Protein AF-A0A2Z2CI91-F1 (afdb_monomer)

Nearest PDB structures (foldseek):
  8bbw-assembly1_A  TM=9.048E-01  e=7.168E-12  Hirudo medicinalis
  4pj2-assembly2_C  TM=9.158E-01  e=2.784E-11  Meretrix lusoria
  3ayq-assembly1_A  TM=9.235E-01  e=1.699E-10  Meretrix lusoria
  2dqa-assembly1_B  TM=9.096E-01  e=3.543E-10  Ruditapes philippinarum
  1qsa-assembly1_A  TM=6.577E-01  e=5.303E-02  Escherichia coli

Sequence (147 aa):
MLKLAIFAVLVAAAAAAITTSCLHAICLVESGCRPLGCKFDVNGDACGYYQIHKGYYSDCGSPGSGWEACAKDKSCADRCVTAYLNRYGSYCTGGRTPTCEDYARIHNGGPKGCVHSNTLGYWAQGPGIHGLRRRDMSDSSLVTIHT

Secondary structure (DSSP, 8-state):
--------------PPPPPHHHHHHHHHHHHSSS----EEETTEEEEGGGTEEHHHHHHTT--TT-HHHHHHSHHHHHHHHHHHHHHHTTTTTTTSPPPHHHHHHHHHH-TTGGG-GGGHHHHT-SHHHHHHHHHHHHHTT------

Structure (mmCIF, N/CA/C/O backbone):
data_AF-A0A2Z2CI91-F1
#
_entry.id   AF-A0A2Z2CI91-F1
#
loop_
_atom_site.group_PDB
_atom_site.id
_atom_site.type_symbol
_atom_site.label_atom_id
_atom_site.label_alt_id
_atom_site.label_comp_id
_atom_site.label_asym_id
_atom_site.label_entity_id
_atom_site.label_seq_id
_atom_site.pdbx_PDB_ins_code
_atom_site.Cartn_x
_atom_site.Cartn_y
_atom_site.Cartn_z
_atom_site.occupancy
_atom_site.B_iso_or_equiv
_atom_site.auth_seq_id
_atom_site.auth_comp_id
_atom_site.auth_asym_id
_atom_site.auth_atom_id
_atom_site.pdbx_PDB_model_num
ATOM 1 N N . MET A 1 1 ? -15.475 38.366 40.131 1.00 45.03 1 MET A N 1
ATOM 2 C CA . MET A 1 1 ? -15.048 38.154 38.730 1.00 45.03 1 MET A CA 1
ATOM 3 C C . MET A 1 1 ? -14.480 36.746 38.613 1.00 45.03 1 MET A C 1
ATOM 5 O O . MET A 1 1 ? -13.363 36.514 39.051 1.00 45.03 1 MET A O 1
ATOM 9 N N . LEU A 1 2 ? -15.285 35.793 38.137 1.00 44.38 2 LEU A N 1
ATOM 10 C CA . LEU A 1 2 ? -14.920 34.377 38.034 1.00 44.38 2 LEU A CA 1
ATOM 11 C C . LEU A 1 2 ? -14.325 34.126 36.641 1.00 44.38 2 LEU A C 1
ATOM 13 O O . LEU A 1 2 ? -15.050 34.127 35.650 1.00 44.38 2 LEU A O 1
ATOM 17 N N . LYS A 1 3 ? -13.001 33.979 36.551 1.00 49.38 3 LYS A N 1
ATOM 18 C CA . LYS A 1 3 ? -12.325 33.588 35.308 1.00 49.38 3 LYS A CA 1
ATOM 19 C C . LYS A 1 3 ? -12.491 32.075 35.135 1.00 49.38 3 LYS A C 1
ATOM 21 O O . LYS A 1 3 ? -11.798 31.312 35.799 1.00 49.38 3 LYS A O 1
ATOM 26 N N . LEU A 1 4 ? -13.420 31.647 34.278 1.00 54.00 4 LEU A N 1
ATOM 27 C CA . LEU A 1 4 ? -13.485 30.255 33.827 1.00 54.00 4 LEU A CA 1
ATOM 28 C C . LEU A 1 4 ? -12.237 29.952 32.987 1.00 54.00 4 LEU A C 1
ATOM 30 O O . LEU A 1 4 ? -12.085 30.473 31.885 1.00 54.00 4 LEU A O 1
ATOM 34 N N . ALA A 1 5 ? -11.343 29.116 33.510 1.00 61.19 5 ALA A N 1
ATOM 35 C CA . ALA A 1 5 ? -10.275 28.514 32.727 1.00 61.19 5 ALA A CA 1
ATOM 36 C C . ALA A 1 5 ? -10.848 27.290 31.997 1.00 61.19 5 ALA A C 1
ATOM 38 O O . ALA A 1 5 ? -11.136 26.266 32.614 1.00 61.19 5 ALA A O 1
ATOM 39 N N . ILE A 1 6 ? -11.053 27.412 30.686 1.00 64.19 6 ILE A N 1
ATOM 40 C CA . ILE A 1 6 ? -11.432 26.289 29.825 1.00 64.19 6 ILE A CA 1
ATOM 41 C C . ILE A 1 6 ? -10.162 25.464 29.584 1.00 64.19 6 ILE A C 1
ATOM 43 O O . ILE A 1 6 ? -9.306 25.852 28.793 1.00 64.19 6 ILE A O 1
ATOM 47 N N . PHE A 1 7 ? -10.021 24.338 30.283 1.00 59.09 7 PHE A N 1
ATOM 48 C CA . PHE A 1 7 ? -9.025 23.326 29.936 1.00 59.09 7 PHE A CA 1
ATOM 49 C C . PHE A 1 7 ? -9.524 22.564 28.705 1.00 59.09 7 PHE A C 1
ATOM 51 O O . PHE A 1 7 ? -10.422 21.729 28.797 1.00 59.09 7 PHE A O 1
ATOM 58 N N . ALA A 1 8 ? -8.959 22.868 27.538 1.00 64.38 8 ALA A N 1
ATOM 59 C CA . ALA A 1 8 ? -9.139 22.044 26.352 1.00 64.38 8 ALA A CA 1
ATOM 60 C C . ALA A 1 8 ? -8.434 20.697 26.580 1.00 64.38 8 ALA A C 1
ATOM 62 O O . ALA A 1 8 ? -7.206 20.615 26.572 1.00 64.38 8 ALA A O 1
ATOM 63 N N . VAL A 1 9 ? -9.211 19.639 26.814 1.00 63.69 9 VAL A N 1
ATOM 64 C CA . VAL A 1 9 ? -8.699 18.266 26.842 1.00 63.69 9 VAL A CA 1
ATOM 65 C C . VAL A 1 9 ? -8.403 17.861 25.399 1.00 63.69 9 VAL A C 1
ATOM 67 O O . VAL A 1 9 ? -9.309 17.539 24.633 1.00 63.69 9 VAL A O 1
ATOM 70 N N . LEU A 1 10 ? -7.129 17.908 25.011 1.00 59.31 10 LEU A N 1
ATOM 71 C CA . LEU A 1 10 ? -6.657 17.310 23.765 1.00 59.31 10 LEU A CA 1
ATOM 72 C C . LEU A 1 10 ? -6.704 15.787 23.919 1.00 59.31 10 LEU A C 1
ATOM 74 O O . LEU A 1 10 ? -5.762 15.171 24.413 1.00 59.31 10 LEU A O 1
ATOM 78 N N . VAL A 1 11 ? -7.812 15.169 23.509 1.00 60.00 11 VAL A N 1
ATOM 79 C CA . VAL A 1 11 ? -7.863 13.716 23.321 1.00 60.00 11 VAL A CA 1
ATOM 80 C C . VAL A 1 11 ? -7.094 13.404 22.039 1.00 60.00 11 VAL A C 1
ATOM 82 O O . VAL A 1 11 ? -7.640 13.456 20.939 1.00 60.00 11 VAL A O 1
ATOM 85 N N . ALA A 1 12 ? -5.799 13.122 22.167 1.00 58.84 12 ALA A N 1
ATOM 86 C CA . ALA A 1 12 ? -5.036 12.533 21.079 1.00 58.84 12 ALA A CA 1
ATOM 87 C C . ALA A 1 12 ? -5.532 11.094 20.883 1.00 58.84 12 ALA A C 1
ATOM 89 O O . ALA A 1 12 ? -5.226 10.206 21.678 1.00 58.84 12 ALA A O 1
ATOM 90 N N . ALA A 1 13 ? -6.333 10.864 19.844 1.00 57.69 13 ALA A N 1
ATOM 91 C CA . ALA A 1 13 ? -6.662 9.512 19.420 1.00 57.69 13 ALA A CA 1
ATOM 92 C C . ALA A 1 13 ? -5.374 8.850 18.906 1.00 57.69 13 ALA A C 1
ATOM 94 O O . ALA A 1 13 ? -4.874 9.196 17.835 1.00 57.69 13 ALA A O 1
ATOM 95 N N . ALA A 1 14 ? -4.808 7.927 19.683 1.00 55.81 14 ALA A N 1
ATOM 96 C CA . ALA A 1 14 ? -3.695 7.108 19.230 1.00 55.81 14 ALA A CA 1
ATOM 97 C C . ALA A 1 14 ? -4.208 6.162 18.134 1.00 55.81 14 ALA A C 1
ATOM 99 O O . ALA A 1 14 ? -4.878 5.170 18.419 1.00 55.81 14 ALA A O 1
ATOM 100 N N . ALA A 1 15 ? -3.938 6.482 16.867 1.00 57.22 15 ALA A N 1
ATOM 101 C CA . ALA A 1 15 ? -4.142 5.533 15.781 1.00 57.22 15 ALA A CA 1
ATOM 102 C C . ALA A 1 15 ? -3.210 4.333 16.013 1.00 57.22 15 ALA A C 1
ATOM 104 O O . ALA A 1 15 ? -2.005 4.519 16.199 1.00 57.22 15 ALA A O 1
ATOM 105 N N . ALA A 1 16 ? -3.745 3.110 16.029 1.00 63.72 16 ALA A N 1
ATOM 106 C CA . ALA A 1 16 ? -2.895 1.931 16.140 1.00 63.72 16 ALA A CA 1
ATOM 107 C C . ALA A 1 16 ? -2.008 1.820 14.899 1.00 63.72 16 ALA A C 1
ATOM 109 O O . ALA A 1 16 ? -2.497 1.791 13.766 1.00 63.72 16 ALA A O 1
ATOM 110 N N . ALA A 1 17 ? -0.699 1.755 15.128 1.00 81.06 17 ALA A N 1
ATOM 111 C CA . ALA A 1 17 ? 0.272 1.578 14.067 1.00 81.06 17 ALA A CA 1
ATOM 112 C C . ALA A 1 17 ? 0.114 0.192 13.426 1.00 81.06 17 ALA A C 1
ATOM 114 O O . ALA A 1 17 ? -0.068 -0.813 14.116 1.00 81.06 17 ALA A O 1
ATOM 115 N N . ILE A 1 18 ? 0.227 0.133 12.100 1.00 91.50 18 ILE A N 1
ATOM 116 C CA . ILE A 1 18 ? 0.312 -1.135 11.375 1.00 91.50 18 ILE A CA 1
ATOM 117 C C . ILE A 1 18 ? 1.579 -1.853 11.845 1.00 91.50 18 ILE A C 1
ATOM 119 O O . ILE A 1 18 ? 2.684 -1.316 11.756 1.00 91.50 18 ILE A O 1
ATOM 123 N N . THR A 1 19 ? 1.430 -3.068 12.364 1.00 91.50 19 THR A N 1
ATOM 124 C CA . THR A 1 19 ? 2.562 -3.819 12.908 1.00 91.50 19 THR A CA 1
ATOM 125 C C . THR A 1 19 ? 3.449 -4.373 11.793 1.00 91.50 19 THR A C 1
ATOM 127 O O . THR A 1 19 ? 2.976 -4.764 10.721 1.00 91.50 19 THR A O 1
ATOM 130 N N . THR A 1 20 ? 4.751 -4.500 12.063 1.00 91.12 20 THR A N 1
ATOM 131 C CA . THR A 1 20 ? 5.704 -5.139 11.138 1.00 91.12 20 THR A CA 1
ATOM 132 C C . THR A 1 20 ? 5.293 -6.572 10.797 1.00 91.12 20 THR A C 1
ATOM 134 O O . THR A 1 20 ? 5.475 -7.020 9.667 1.00 91.12 20 THR A O 1
ATOM 137 N N . SER A 1 21 ? 4.707 -7.296 11.756 1.00 91.06 21 SER A N 1
ATOM 138 C CA . SER A 1 21 ? 4.200 -8.653 11.536 1.00 91.06 21 SER A CA 1
ATOM 139 C C . SER A 1 21 ? 3.012 -8.680 10.572 1.00 91.06 21 SER A C 1
ATOM 141 O O . SER A 1 21 ? 2.942 -9.593 9.751 1.00 91.06 21 SER A O 1
ATOM 143 N N . CYS A 1 22 ? 2.129 -7.678 10.617 1.00 92.50 22 CYS A N 1
ATOM 144 C CA . CYS A 1 22 ? 1.026 -7.547 9.672 1.00 92.50 22 CYS A CA 1
ATOM 145 C C . CYS A 1 22 ? 1.527 -7.263 8.249 1.00 92.50 22 CYS A C 1
ATOM 147 O O . CYS A 1 22 ? 1.187 -7.999 7.323 1.00 92.50 22 CYS A O 1
ATOM 149 N N . LEU A 1 23 ? 2.412 -6.270 8.078 1.00 94.19 23 LEU A N 1
ATOM 150 C CA . LEU A 1 23 ? 3.023 -5.974 6.773 1.00 94.19 23 LEU A CA 1
ATOM 151 C C . LEU A 1 23 ? 3.746 -7.196 6.200 1.00 94.19 23 LEU A C 1
ATOM 153 O O . LEU A 1 23 ? 3.570 -7.542 5.034 1.00 94.19 23 LEU A O 1
ATOM 157 N N . HIS A 1 24 ? 4.518 -7.901 7.029 1.00 93.56 24 HIS A N 1
ATOM 158 C CA . HIS A 1 24 ? 5.216 -9.103 6.591 1.00 93.56 24 HIS A CA 1
ATOM 159 C C . HIS A 1 24 ? 4.249 -10.216 6.156 1.00 93.56 24 HIS A C 1
ATOM 161 O O . HIS A 1 24 ? 4.503 -10.875 5.150 1.00 93.56 24 HIS A O 1
ATOM 167 N N . ALA A 1 25 ? 3.124 -10.404 6.854 1.00 92.06 25 ALA A N 1
ATOM 168 C CA . ALA A 1 25 ? 2.116 -11.388 6.467 1.00 92.06 25 ALA A CA 1
ATOM 169 C C . ALA A 1 25 ? 1.487 -11.070 5.102 1.00 92.06 25 ALA A C 1
ATOM 171 O O . ALA A 1 25 ? 1.398 -11.971 4.270 1.00 92.06 25 ALA A O 1
ATOM 172 N N . ILE A 1 26 ? 1.130 -9.806 4.846 1.00 94.69 26 ILE A N 1
ATOM 173 C CA . ILE A 1 26 ? 0.620 -9.362 3.537 1.00 94.69 26 ILE A CA 1
ATOM 174 C C . ILE A 1 26 ? 1.675 -9.637 2.450 1.00 94.69 26 ILE A C 1
ATOM 176 O O . ILE A 1 26 ? 1.380 -10.284 1.452 1.00 94.69 26 ILE A O 1
ATOM 180 N N . CYS A 1 27 ? 2.933 -9.252 2.683 1.00 96.00 27 CYS A N 1
ATOM 181 C CA . CYS A 1 27 ? 4.043 -9.486 1.749 1.00 96.00 27 CYS A CA 1
ATOM 182 C C . CYS A 1 27 ? 4.214 -10.976 1.385 1.00 96.00 27 CYS A C 1
ATOM 184 O O . CYS A 1 27 ? 4.448 -11.335 0.227 1.00 96.00 27 CYS A O 1
ATOM 186 N N . LEU A 1 28 ? 4.10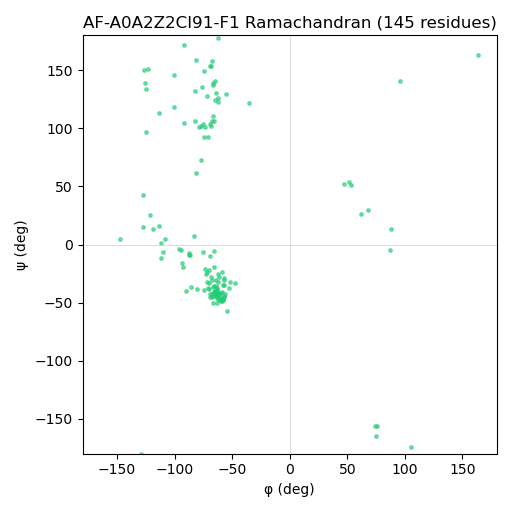4 -11.863 2.381 1.00 93.31 28 LEU A N 1
ATOM 187 C CA . LEU A 1 28 ? 4.210 -13.309 2.187 1.00 93.31 28 LEU A CA 1
ATOM 188 C C . LEU A 1 28 ? 3.066 -13.872 1.341 1.00 93.31 28 LEU A C 1
ATOM 190 O O . LEU A 1 28 ? 3.331 -14.729 0.501 1.00 93.31 28 LEU A O 1
ATOM 194 N N . VAL A 1 29 ? 1.830 -13.410 1.548 1.00 92.31 29 VAL A N 1
ATOM 195 C CA . VAL A 1 29 ? 0.677 -13.857 0.750 1.00 92.31 29 VAL A CA 1
ATOM 196 C C . VAL A 1 29 ? 0.796 -13.390 -0.698 1.00 92.31 29 VAL A C 1
ATOM 198 O O . VAL A 1 29 ? 0.593 -14.191 -1.604 1.00 92.31 29 VAL A O 1
ATOM 201 N N . GLU A 1 30 ? 1.199 -12.139 -0.916 1.00 93.50 30 GLU A N 1
ATOM 202 C CA . GLU A 1 30 ? 1.244 -11.543 -2.255 1.00 93.50 30 GLU A CA 1
ATOM 203 C C . GLU A 1 30 ? 2.356 -12.110 -3.145 1.00 93.50 30 GLU A C 1
ATOM 205 O O . GLU A 1 30 ? 2.196 -12.266 -4.355 1.00 93.50 30 GLU A O 1
ATOM 210 N N . SER A 1 31 ? 3.524 -12.406 -2.570 1.00 94.25 31 SER A N 1
ATOM 211 C CA . SER A 1 31 ? 4.701 -12.740 -3.383 1.00 94.25 31 SER A CA 1
ATOM 212 C C . SER A 1 31 ? 5.670 -13.742 -2.754 1.00 94.25 31 SER A C 1
ATOM 214 O O . SER A 1 31 ? 6.756 -13.969 -3.297 1.00 94.25 31 SER A O 1
ATOM 216 N N . GLY A 1 32 ? 5.346 -14.308 -1.585 1.00 93.88 32 GLY A N 1
ATOM 217 C CA . GLY A 1 32 ? 6.358 -14.945 -0.735 1.00 93.88 32 GLY A CA 1
ATOM 218 C C . GLY A 1 32 ? 7.419 -13.941 -0.269 1.00 93.88 32 GLY A C 1
ATOM 219 O O . GLY A 1 32 ? 8.565 -14.308 -0.028 1.00 93.88 32 GLY A O 1
ATOM 220 N N . CYS A 1 33 ? 7.037 -12.664 -0.202 1.00 95.88 33 CYS A N 1
ATOM 221 C CA . CYS A 1 33 ? 7.882 -11.513 0.063 1.00 95.88 33 CYS A CA 1
ATOM 222 C C . CYS A 1 33 ? 9.114 -11.403 -0.851 1.00 95.88 33 CYS A C 1
ATOM 224 O O . CYS A 1 33 ? 10.247 -11.217 -0.403 1.00 95.88 33 CYS A O 1
ATOM 226 N N . ARG A 1 34 ? 8.879 -11.492 -2.165 1.00 97.62 34 ARG A N 1
ATOM 227 C CA . ARG A 1 34 ? 9.894 -11.383 -3.223 1.00 97.62 34 ARG A CA 1
ATOM 228 C C . ARG A 1 34 ? 9.554 -10.257 -4.209 1.00 97.62 34 ARG A C 1
ATOM 230 O O . ARG A 1 34 ? 8.377 -10.007 -4.456 1.00 97.62 34 ARG A O 1
ATOM 237 N N . PRO A 1 35 ? 10.553 -9.622 -4.851 1.00 97.56 35 PRO A N 1
ATOM 238 C CA . PRO A 1 35 ? 10.324 -8.562 -5.833 1.00 97.56 35 PRO A CA 1
ATOM 239 C C . PRO A 1 35 ? 9.869 -9.154 -7.176 1.00 97.56 35 PRO A C 1
ATOM 241 O O . PRO A 1 35 ? 10.637 -9.230 -8.134 1.00 97.56 35 PRO A O 1
ATOM 244 N N . LEU A 1 36 ? 8.631 -9.643 -7.244 1.00 96.31 36 LEU A N 1
ATOM 245 C CA . LEU A 1 36 ? 8.087 -10.205 -8.477 1.00 96.31 36 LEU A CA 1
ATOM 246 C C . LEU A 1 36 ? 7.884 -9.114 -9.539 1.00 96.31 36 LEU A C 1
ATOM 248 O O . LEU A 1 36 ? 7.687 -7.936 -9.236 1.00 96.31 36 LEU A O 1
ATOM 252 N N . GLY A 1 37 ? 7.930 -9.523 -10.807 1.00 94.56 37 GLY A N 1
ATOM 253 C CA . GLY A 1 37 ? 7.529 -8.662 -11.916 1.00 94.56 37 GLY A CA 1
ATOM 254 C C . GLY A 1 37 ? 6.052 -8.270 -11.831 1.00 94.56 37 GLY A C 1
ATOM 255 O O . GLY A 1 37 ? 5.322 -8.708 -10.940 1.00 94.56 37 GLY A O 1
ATOM 256 N N . CYS A 1 38 ? 5.622 -7.445 -12.778 1.00 95.38 38 CYS A N 1
ATOM 257 C CA . CYS A 1 38 ? 4.213 -7.125 -12.921 1.00 95.38 38 CYS A CA 1
ATOM 258 C C . CYS A 1 38 ? 3.479 -8.297 -13.569 1.00 95.38 38 CYS A C 1
ATOM 260 O O . CYS A 1 38 ? 3.983 -8.898 -14.522 1.00 95.38 38 CYS A O 1
ATOM 262 N N . LYS A 1 39 ? 2.313 -8.640 -13.031 1.00 91.25 39 LYS A N 1
ATOM 263 C CA . LYS A 1 39 ? 1.413 -9.639 -13.599 1.00 91.25 39 LYS A 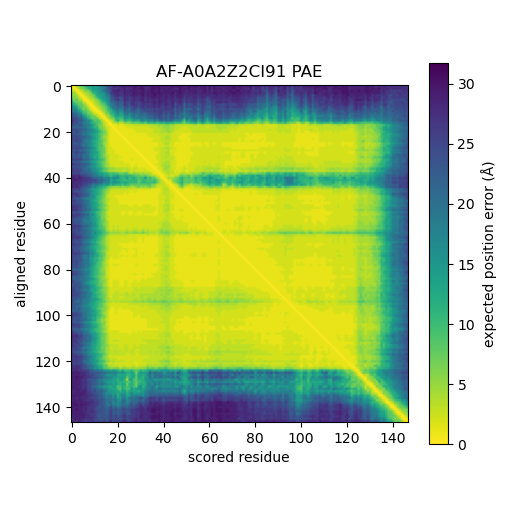CA 1
ATOM 264 C C . LYS A 1 39 ? 0.045 -9.009 -13.785 1.00 91.25 39 LYS A C 1
ATOM 266 O O . LYS A 1 39 ? -0.406 -8.274 -12.910 1.00 91.25 39 LYS A O 1
ATOM 271 N N . PHE A 1 40 ? -0.593 -9.315 -14.909 1.00 84.94 40 PHE A N 1
ATOM 272 C CA . PHE A 1 40 ? -1.971 -8.912 -15.137 1.00 84.94 40 PHE A CA 1
ATOM 273 C C . PHE A 1 40 ? -2.883 -9.603 -14.121 1.00 84.94 40 PHE A C 1
ATOM 275 O O . PHE A 1 40 ? -2.814 -10.823 -13.959 1.00 84.94 40 PHE A O 1
ATOM 282 N N . ASP A 1 41 ? -3.733 -8.818 -13.471 1.00 73.94 41 ASP A N 1
ATOM 283 C CA . ASP A 1 41 ? -4.767 -9.271 -12.545 1.00 73.94 41 ASP A CA 1
ATOM 284 C C . ASP A 1 41 ? -6.126 -8.639 -12.925 1.00 73.94 41 ASP A C 1
ATOM 286 O O . ASP A 1 41 ? -6.218 -7.890 -13.901 1.00 73.94 41 ASP A O 1
ATOM 290 N N . VAL A 1 42 ? -7.198 -8.938 -12.182 1.00 70.06 42 VAL A N 1
ATOM 291 C CA . VAL A 1 42 ? -8.602 -8.603 -12.501 1.00 70.06 42 VAL A CA 1
ATOM 292 C C . VAL A 1 42 ? -8.810 -7.141 -12.932 1.00 70.06 42 VAL A C 1
ATOM 294 O O . VAL A 1 42 ? -9.657 -6.872 -13.779 1.00 70.06 42 VAL A O 1
ATOM 297 N N . ASN A 1 43 ? -8.026 -6.201 -12.388 1.00 69.06 43 ASN A N 1
ATOM 298 C CA . ASN A 1 43 ? -8.152 -4.758 -12.639 1.00 69.06 43 ASN A CA 1
ATOM 299 C C . ASN A 1 43 ? -6.884 -4.114 -13.233 1.00 69.06 43 ASN A C 1
ATOM 301 O O . ASN A 1 43 ? -6.654 -2.913 -13.074 1.00 69.06 43 ASN A O 1
ATOM 305 N N . GLY A 1 44 ? -6.065 -4.909 -13.923 1.00 83.81 44 GLY A N 1
ATOM 306 C CA . GLY A 1 44 ? -4.803 -4.485 -14.523 1.00 83.81 44 GLY A CA 1
ATOM 307 C C . GLY A 1 44 ? -3.587 -4.986 -13.754 1.00 83.81 44 GLY A C 1
ATOM 308 O O . GLY A 1 44 ? -3.698 -5.771 -12.815 1.00 83.81 44 GLY A O 1
ATOM 309 N N . ASP A 1 45 ? -2.410 -4.536 -14.175 1.00 90.88 45 ASP A N 1
ATOM 310 C CA . ASP A 1 45 ? -1.150 -5.057 -13.659 1.00 90.88 45 ASP A CA 1
ATOM 311 C C . ASP A 1 45 ? -0.951 -4.763 -12.161 1.00 90.88 45 ASP A C 1
ATOM 313 O O . ASP A 1 45 ? -1.259 -3.673 -11.661 1.00 90.88 45 ASP A O 1
ATOM 317 N N . ALA A 1 46 ? -0.393 -5.750 -11.465 1.00 95.62 46 ALA A N 1
ATOM 318 C CA . ALA A 1 46 ? 0.005 -5.717 -10.066 1.00 95.62 46 ALA A CA 1
ATOM 319 C C . ALA A 1 46 ? 1.487 -6.104 -9.958 1.00 95.62 46 ALA A C 1
ATOM 321 O O . ALA A 1 46 ? 1.925 -7.058 -10.603 1.00 95.62 46 ALA A O 1
ATOM 322 N N . CYS A 1 47 ? 2.290 -5.360 -9.189 1.00 97.50 47 CYS A N 1
ATOM 323 C CA . CYS A 1 47 ? 3.754 -5.485 -9.236 1.00 97.50 47 CYS A CA 1
ATOM 324 C C . CYS A 1 47 ? 4.399 -5.722 -7.866 1.00 97.50 47 CYS A C 1
ATOM 326 O O . CYS A 1 47 ? 3.963 -5.183 -6.846 1.00 97.50 47 CYS A O 1
ATOM 328 N N . GLY A 1 48 ? 5.529 -6.434 -7.858 1.00 97.94 48 GLY A N 1
ATOM 329 C CA . GLY A 1 48 ? 6.486 -6.393 -6.756 1.00 97.94 48 GLY A CA 1
ATOM 330 C C . GLY A 1 48 ? 6.071 -7.135 -5.488 1.00 97.94 48 GLY A C 1
ATOM 331 O O . GLY A 1 48 ? 5.271 -8.070 -5.526 1.00 97.94 48 GLY A O 1
ATOM 332 N N . TYR A 1 49 ? 6.646 -6.711 -4.360 1.00 98.38 49 TYR A N 1
ATOM 333 C CA . TYR A 1 49 ? 6.544 -7.399 -3.064 1.00 98.38 49 TYR A CA 1
ATOM 334 C C . TYR A 1 49 ? 5.110 -7.584 -2.561 1.00 98.38 49 TYR A C 1
ATOM 336 O O . TYR A 1 49 ? 4.804 -8.588 -1.925 1.00 98.38 49 TYR A O 1
ATOM 344 N N . TYR A 1 50 ? 4.251 -6.612 -2.846 1.00 97.69 50 TYR A N 1
ATOM 345 C CA . TYR A 1 50 ? 2.877 -6.563 -2.353 1.00 97.69 50 TYR A CA 1
ATOM 346 C C . TYR A 1 50 ? 1.843 -6.590 -3.482 1.00 97.69 50 TYR A C 1
ATOM 348 O O . TYR A 1 50 ? 0.697 -6.237 -3.237 1.00 97.69 50 TYR A O 1
ATOM 356 N N . GLN A 1 51 ? 2.262 -6.918 -4.715 1.00 97.38 51 GLN A N 1
ATOM 357 C CA . GLN A 1 51 ? 1.403 -6.869 -5.908 1.00 97.38 51 GLN A CA 1
ATOM 358 C C . GLN A 1 51 ? 0.612 -5.541 -5.978 1.00 97.38 51 GLN A C 1
ATOM 360 O O . GLN A 1 51 ? -0.605 -5.485 -6.092 1.00 97.38 51 GLN A O 1
ATOM 365 N N . ILE A 1 52 ? 1.333 -4.421 -5.866 1.00 98.06 52 ILE A N 1
ATOM 366 C CA . ILE A 1 52 ? 0.754 -3.071 -5.814 1.00 98.06 52 ILE A CA 1
ATOM 367 C C . ILE A 1 52 ? 0.224 -2.712 -7.201 1.00 98.06 52 ILE A C 1
ATOM 369 O O . ILE A 1 52 ? 1.001 -2.741 -8.155 1.00 98.06 52 ILE A O 1
ATOM 373 N N . HIS A 1 53 ? -1.037 -2.292 -7.308 1.00 97.00 53 HIS A N 1
ATOM 374 C CA . HIS A 1 53 ? -1.611 -1.719 -8.532 1.00 97.00 53 HIS A CA 1
ATOM 375 C C . HIS A 1 53 ? -1.260 -0.236 -8.715 1.00 97.00 53 HIS A C 1
ATOM 377 O O . HIS A 1 53 ? -1.002 0.489 -7.753 1.00 97.00 53 HIS A O 1
ATOM 383 N N . LYS A 1 54 ? -1.349 0.270 -9.950 1.00 96.06 54 LYS A N 1
ATOM 384 C CA . LYS A 1 54 ? -1.051 1.681 -10.253 1.00 96.06 54 LYS A CA 1
ATOM 385 C C . LYS A 1 54 ? -1.931 2.670 -9.475 1.00 96.06 54 LYS A C 1
ATOM 387 O O . LYS A 1 54 ? -1.418 3.663 -8.970 1.00 96.06 54 LYS A O 1
ATOM 392 N N . GLY A 1 55 ? -3.229 2.382 -9.326 1.00 96.81 55 GLY A N 1
ATOM 393 C CA . GLY A 1 55 ? -4.143 3.207 -8.522 1.00 96.81 55 GLY A CA 1
ATOM 394 C C . GLY A 1 55 ? -3.790 3.209 -7.030 1.00 96.81 55 GLY A C 1
ATOM 395 O O . GLY A 1 55 ? -3.779 4.264 -6.402 1.00 96.81 55 GLY A O 1
ATOM 396 N N . TYR A 1 56 ? -3.396 2.049 -6.491 1.00 98.19 56 TYR A N 1
ATOM 397 C CA . TYR A 1 56 ? -2.878 1.923 -5.124 1.00 98.19 56 TYR A CA 1
ATOM 398 C C . TYR A 1 56 ? -1.644 2.812 -4.930 1.00 98.19 56 TYR A C 1
ATOM 400 O O . TYR A 1 56 ? -1.553 3.563 -3.960 1.00 98.19 56 TYR A O 1
ATOM 408 N N . TYR A 1 57 ? -0.706 2.763 -5.878 1.00 98.50 57 TYR A N 1
ATOM 409 C CA . TYR A 1 57 ? 0.509 3.572 -5.847 1.00 98.50 57 TYR A CA 1
ATOM 410 C C . TYR A 1 57 ? 0.227 5.078 -5.888 1.00 98.50 57 TYR A C 1
ATOM 412 O O . TYR A 1 57 ? 0.820 5.845 -5.126 1.00 98.50 57 TYR A O 1
ATOM 420 N N . SER A 1 58 ? -0.712 5.509 -6.734 1.00 98.38 58 SER A N 1
ATOM 421 C CA . SER A 1 58 ? -1.173 6.898 -6.738 1.00 98.38 58 SER A CA 1
ATOM 422 C C . SER A 1 58 ? -1.710 7.307 -5.368 1.00 98.38 58 SER A C 1
ATOM 424 O O . SER A 1 58 ? -1.323 8.347 -4.835 1.00 98.38 58 SER A O 1
ATOM 426 N N . ASP A 1 59 ? -2.524 6.452 -4.7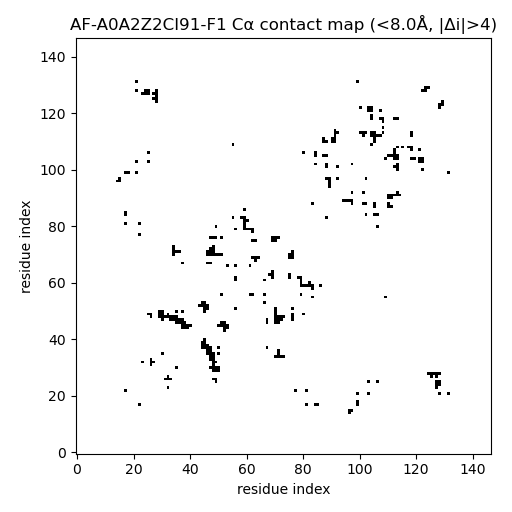53 1.00 98.50 59 ASP A N 1
ATOM 427 C CA . ASP A 1 59 ? -3.151 6.737 -3.468 1.00 98.50 59 ASP A CA 1
ATOM 428 C C . ASP A 1 59 ? -2.209 6.707 -2.264 1.00 98.50 59 ASP A C 1
ATOM 430 O O . ASP A 1 59 ? -2.498 7.369 -1.263 1.00 98.50 59 ASP A O 1
ATOM 434 N N . CYS A 1 60 ? -1.087 5.990 -2.361 1.00 98.50 60 CYS A N 1
ATOM 435 C CA . CYS A 1 60 ? -0.037 5.985 -1.345 1.00 98.50 60 CYS A CA 1
ATOM 436 C C . CYS A 1 60 ? 0.945 7.165 -1.463 1.00 98.50 60 CYS A C 1
ATOM 438 O O . CYS A 1 60 ? 1.960 7.193 -0.766 1.00 98.50 60 CYS A O 1
ATOM 440 N N . GLY A 1 61 ? 0.667 8.133 -2.345 1.00 98.44 61 GLY A N 1
ATOM 441 C CA . GLY A 1 61 ? 1.489 9.330 -2.534 1.00 98.44 61 GLY A CA 1
ATOM 442 C C . GLY A 1 61 ? 2.625 9.162 -3.542 1.00 98.44 61 GLY A C 1
ATOM 443 O O . GLY A 1 61 ? 3.505 10.013 -3.601 1.00 98.44 61 GLY A O 1
ATOM 444 N N . SER A 1 62 ? 2.606 8.091 -4.343 1.00 98.50 62 SER A N 1
ATOM 445 C CA . SER A 1 62 ? 3.570 7.844 -5.424 1.00 98.50 62 SER A CA 1
ATOM 446 C C . SER A 1 62 ? 5.055 7.949 -5.009 1.00 98.50 62 SER A C 1
ATOM 448 O O . SER A 1 62 ? 5.812 8.698 -5.626 1.00 98.50 62 SER A O 1
ATOM 450 N N . PRO A 1 63 ? 5.518 7.226 -3.969 1.00 98.25 63 PRO A N 1
ATOM 451 C CA . PRO A 1 63 ? 6.900 7.325 -3.506 1.00 98.25 63 PRO A CA 1
ATOM 452 C C . PRO A 1 63 ? 7.919 6.774 -4.519 1.00 98.25 63 PRO A C 1
ATOM 454 O O . PRO A 1 63 ? 7.614 5.922 -5.356 1.00 98.25 63 PRO A O 1
ATOM 457 N N . GLY A 1 64 ? 9.173 7.213 -4.401 1.00 96.38 64 GLY A N 1
ATOM 458 C CA . GLY A 1 64 ? 10.265 6.766 -5.271 1.00 96.38 64 GLY A CA 1
ATOM 459 C C . GLY A 1 64 ? 10.220 7.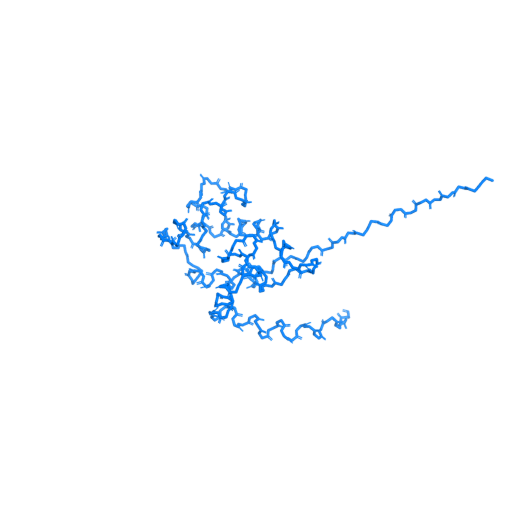396 -6.666 1.00 96.38 64 GLY A C 1
ATOM 460 O O . GLY A 1 64 ? 9.681 8.481 -6.849 1.00 96.38 64 GLY A O 1
ATOM 461 N N . SER A 1 65 ? 10.827 6.728 -7.647 1.00 93.81 65 SER A N 1
ATOM 462 C CA . SER A 1 65 ? 10.959 7.229 -9.026 1.00 93.81 65 SER A CA 1
ATOM 463 C C . SER A 1 65 ? 9.859 6.750 -9.980 1.00 93.81 65 SER A C 1
ATOM 465 O O . SER A 1 65 ? 9.828 7.158 -11.138 1.00 93.81 65 SER A O 1
ATOM 467 N N . GLY A 1 66 ? 8.966 5.873 -9.520 1.00 98.06 66 GLY A N 1
ATOM 468 C CA . GLY A 1 66 ? 7.864 5.345 -10.315 1.00 98.06 66 GLY A CA 1
ATOM 469 C C . GLY A 1 66 ? 7.253 4.087 -9.708 1.00 98.06 66 GLY A C 1
ATOM 470 O O . GLY A 1 66 ? 7.866 3.420 -8.875 1.00 98.06 66 GLY A O 1
ATOM 471 N N . TRP A 1 67 ? 6.043 3.753 -10.159 1.00 98.25 67 TRP A N 1
ATOM 472 C CA . TRP A 1 67 ? 5.228 2.668 -9.609 1.00 98.25 67 TRP A CA 1
ATOM 473 C C . TRP A 1 67 ? 5.949 1.316 -9.584 1.00 98.25 67 TRP A C 1
ATOM 475 O O . TRP A 1 67 ? 6.119 0.733 -8.516 1.00 98.25 67 TRP A O 1
ATOM 485 N N . GLU A 1 68 ? 6.412 0.827 -10.735 1.00 98.00 68 GLU A N 1
ATOM 486 C CA . GLU A 1 68 ? 7.052 -0.489 -10.807 1.00 98.00 68 GLU A CA 1
ATOM 487 C C . GLU A 1 68 ? 8.374 -0.552 -10.044 1.00 98.00 68 GLU A C 1
ATOM 489 O O . GLU A 1 68 ? 8.662 -1.551 -9.386 1.00 98.00 68 GLU A O 1
ATOM 494 N N . ALA A 1 69 ? 9.183 0.508 -10.146 1.00 98.25 69 ALA A N 1
ATOM 495 C CA . ALA A 1 69 ? 10.459 0.605 -9.449 1.00 98.25 69 ALA A CA 1
ATOM 496 C C . ALA A 1 69 ? 10.238 0.581 -7.933 1.00 98.25 69 ALA A C 1
ATOM 498 O O . ALA A 1 69 ? 10.900 -0.173 -7.225 1.00 98.25 69 ALA A O 1
ATOM 499 N N . CYS A 1 70 ? 9.250 1.337 -7.449 1.00 98.62 70 CYS A N 1
ATOM 500 C CA . CYS A 1 70 ? 8.876 1.342 -6.044 1.00 98.62 70 CYS A CA 1
ATOM 501 C C . CYS A 1 70 ? 8.326 -0.011 -5.587 1.00 98.62 70 CYS A C 1
ATOM 503 O O . CYS A 1 70 ? 8.716 -0.505 -4.537 1.00 98.62 70 CYS A O 1
ATOM 505 N N . ALA A 1 71 ? 7.456 -0.643 -6.376 1.00 98.50 71 ALA A N 1
ATOM 506 C CA . ALA A 1 71 ? 6.867 -1.928 -6.021 1.00 98.50 71 ALA A CA 1
ATOM 507 C C . ALA A 1 71 ? 7.922 -3.047 -5.888 1.00 98.50 71 ALA A C 1
ATOM 509 O O . ALA A 1 71 ? 7.767 -3.953 -5.064 1.00 98.50 71 ALA A O 1
ATOM 510 N N . LYS A 1 72 ? 9.002 -2.977 -6.679 1.00 98.38 72 LYS A N 1
ATOM 511 C CA . LYS A 1 72 ? 10.131 -3.924 -6.663 1.00 98.38 72 LYS A CA 1
ATOM 512 C C . LYS A 1 72 ? 11.231 -3.553 -5.654 1.00 98.38 72 LYS A C 1
ATOM 514 O O . LYS A 1 72 ? 12.127 -4.363 -5.444 1.00 98.38 72 LYS A O 1
ATOM 519 N N . ASP A 1 73 ? 11.163 -2.388 -5.009 1.00 98.50 73 ASP A N 1
ATOM 520 C CA . ASP A 1 73 ? 12.052 -1.985 -3.914 1.00 98.50 73 ASP A CA 1
ATOM 521 C C . ASP A 1 73 ? 11.348 -2.175 -2.566 1.00 98.50 73 ASP A C 1
ATOM 523 O O . ASP A 1 73 ? 10.325 -1.547 -2.296 1.00 98.50 73 ASP A O 1
ATOM 527 N N . LYS A 1 74 ? 11.886 -3.028 -1.686 1.00 98.19 74 LYS A N 1
ATOM 528 C CA . LYS A 1 74 ? 11.184 -3.404 -0.446 1.00 98.19 74 LYS A CA 1
ATOM 529 C C . LYS A 1 74 ? 10.880 -2.197 0.441 1.00 98.19 74 LYS A C 1
ATOM 531 O O . LYS A 1 74 ? 9.783 -2.096 0.979 1.00 98.19 74 LYS A O 1
ATOM 536 N N . SER A 1 75 ? 11.835 -1.277 0.569 1.00 98.31 75 SER A N 1
ATOM 537 C CA . SER A 1 75 ? 11.695 -0.092 1.417 1.00 98.31 75 SER A CA 1
ATOM 538 C C . SER A 1 75 ? 10.629 0.866 0.878 1.00 98.31 75 SER A C 1
ATOM 540 O O . SER A 1 75 ? 9.812 1.392 1.634 1.00 98.31 75 SER A O 1
ATOM 542 N N . CYS A 1 76 ? 10.603 1.084 -0.437 1.00 98.69 76 CYS A N 1
ATOM 543 C CA . CYS A 1 76 ? 9.598 1.906 -1.092 1.00 98.69 76 CYS A CA 1
ATOM 544 C C . CYS A 1 76 ? 8.209 1.274 -1.024 1.00 98.69 76 CYS A C 1
ATOM 546 O O . CYS A 1 76 ? 7.248 1.957 -0.663 1.00 98.69 76 CYS A O 1
ATOM 548 N N . ALA A 1 77 ? 8.113 -0.028 -1.295 1.00 98.69 77 ALA A N 1
ATOM 549 C CA . ALA A 1 77 ? 6.862 -0.762 -1.220 1.00 98.69 77 ALA A CA 1
ATOM 550 C C . ALA A 1 77 ? 6.280 -0.746 0.206 1.00 98.69 77 ALA A C 1
ATOM 552 O O . ALA A 1 77 ? 5.094 -0.467 0.365 1.00 98.69 77 ALA A O 1
ATOM 553 N N . ASP A 1 78 ? 7.109 -0.927 1.244 1.00 98.44 78 ASP A N 1
ATOM 554 C CA . ASP A 1 78 ? 6.686 -0.827 2.650 1.00 98.44 78 ASP A CA 1
ATOM 555 C C . ASP A 1 78 ? 6.102 0.544 2.984 1.00 98.44 78 ASP A C 1
ATOM 557 O O . ASP A 1 78 ? 5.028 0.634 3.584 1.00 98.44 78 ASP A O 1
ATOM 561 N N . ARG A 1 79 ? 6.777 1.623 2.564 1.00 98.50 79 ARG A N 1
ATOM 562 C CA . ARG A 1 79 ? 6.268 2.990 2.747 1.00 98.50 79 ARG A CA 1
ATOM 563 C C . ARG A 1 79 ? 4.938 3.194 2.028 1.00 98.50 79 ARG A C 1
ATOM 565 O 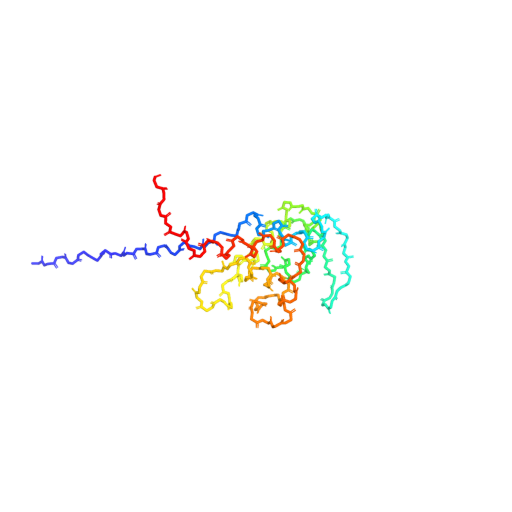O . ARG A 1 79 ? 4.023 3.762 2.616 1.00 98.50 79 ARG A O 1
ATOM 572 N N . CYS A 1 80 ? 4.822 2.718 0.789 1.00 98.75 80 CYS A N 1
ATOM 573 C CA . CYS A 1 80 ? 3.597 2.841 0.005 1.00 98.75 80 CYS A CA 1
ATOM 574 C C . CYS A 1 80 ? 2.429 2.081 0.653 1.00 98.75 80 CYS A C 1
ATOM 576 O O . CYS A 1 80 ? 1.366 2.654 0.889 1.00 98.75 80 CYS A O 1
ATOM 578 N N . VAL A 1 81 ? 2.622 0.811 1.013 1.00 98.62 81 VAL A N 1
ATOM 579 C CA . VAL A 1 81 ? 1.569 0.005 1.647 1.00 98.62 81 VAL A CA 1
ATOM 580 C C . VAL A 1 81 ? 1.156 0.609 2.983 1.00 98.62 81 VAL A C 1
ATOM 582 O O . VAL A 1 81 ? -0.035 0.796 3.216 1.00 98.62 81 VAL A O 1
ATOM 585 N N . THR A 1 82 ? 2.119 1.026 3.806 1.00 98.31 82 THR A N 1
ATOM 586 C CA . THR A 1 82 ? 1.848 1.703 5.083 1.00 98.31 82 THR A CA 1
ATOM 587 C C . THR A 1 82 ? 1.038 2.986 4.887 1.00 98.31 82 THR A C 1
ATOM 589 O O . THR A 1 82 ? 0.054 3.200 5.587 1.00 98.31 82 THR A O 1
ATOM 592 N N . ALA A 1 83 ? 1.404 3.837 3.923 1.00 98.44 83 ALA A N 1
ATOM 593 C CA . ALA A 1 83 ? 0.687 5.084 3.654 1.00 98.44 83 ALA A CA 1
ATOM 594 C C . ALA A 1 83 ? -0.755 4.839 3.179 1.00 98.44 83 ALA A C 1
ATOM 596 O O . ALA A 1 83 ? -1.681 5.493 3.658 1.00 98.44 83 ALA A O 1
ATOM 597 N N . TYR A 1 84 ? -0.962 3.869 2.288 1.00 98.62 84 TYR A N 1
ATOM 598 C CA . TYR A 1 84 ? -2.294 3.497 1.810 1.00 98.62 84 TYR A CA 1
ATOM 599 C C . TYR A 1 84 ? -3.176 2.934 2.933 1.00 98.62 84 TYR A C 1
ATOM 601 O O . TYR A 1 84 ? -4.328 3.337 3.089 1.00 98.62 84 TYR A O 1
ATOM 609 N N . LEU A 1 85 ? -2.624 2.046 3.762 1.00 97.81 85 LEU A N 1
ATOM 610 C CA . LEU A 1 85 ? -3.338 1.456 4.892 1.00 97.81 85 LEU A CA 1
ATOM 611 C C . LEU A 1 85 ? -3.600 2.475 6.008 1.00 97.81 85 LEU A C 1
ATOM 613 O O . LEU A 1 85 ? -4.658 2.429 6.621 1.00 97.81 85 LEU A O 1
ATOM 617 N N . ASN A 1 86 ? -2.718 3.450 6.227 1.00 96.38 86 ASN A N 1
ATOM 618 C CA . ASN A 1 86 ? -3.007 4.574 7.123 1.00 96.38 86 ASN A CA 1
ATOM 619 C C . ASN A 1 86 ? -4.133 5.464 6.579 1.00 96.38 86 ASN A C 1
ATOM 621 O O . ASN A 1 86 ? -4.943 5.975 7.350 1.00 96.38 86 ASN A O 1
ATOM 625 N N . ARG A 1 87 ? -4.204 5.648 5.255 1.00 97.44 87 ARG A N 1
ATOM 626 C CA . ARG A 1 87 ? -5.247 6.453 4.607 1.00 97.44 87 ARG A CA 1
ATOM 627 C C . ARG A 1 87 ? -6.621 5.790 4.680 1.00 97.44 87 ARG A C 1
ATOM 629 O O . ARG A 1 87 ? -7.607 6.481 4.922 1.00 97.44 87 ARG A O 1
ATOM 636 N N . TYR A 1 88 ? -6.687 4.480 4.451 1.00 97.88 88 TYR A N 1
ATOM 637 C CA . TYR A 1 88 ? -7.951 3.762 4.269 1.00 97.88 88 TYR A CA 1
ATOM 638 C C . TYR A 1 88 ? -8.307 2.783 5.390 1.00 97.88 88 TYR A C 1
ATOM 640 O O . TYR A 1 88 ? -9.448 2.340 5.458 1.00 97.88 88 TYR A O 1
ATOM 648 N N . GLY A 1 89 ? -7.383 2.470 6.298 1.00 95.38 89 GLY A N 1
ATOM 649 C CA . GLY A 1 89 ? -7.518 1.417 7.310 1.00 95.38 89 GLY A CA 1
ATOM 650 C C . GLY A 1 89 ? -8.782 1.482 8.163 1.00 95.38 89 GLY A C 1
ATOM 651 O O . GLY A 1 89 ? -9.318 0.450 8.546 1.00 95.38 89 GLY A O 1
ATOM 652 N N . SER A 1 90 ? -9.285 2.686 8.435 1.00 95.19 90 SER A N 1
ATOM 653 C CA . SER A 1 90 ? -10.485 2.923 9.247 1.00 95.19 90 SER A CA 1
ATOM 654 C C . SER A 1 90 ? -11.778 3.097 8.440 1.00 95.19 90 SER A C 1
ATOM 656 O O . SER A 1 90 ? -12.852 3.211 9.030 1.00 95.19 90 SER A O 1
ATOM 658 N N . TYR A 1 91 ? -11.725 3.101 7.102 1.00 95.56 91 TYR A N 1
ATOM 659 C CA . TYR A 1 91 ? -12.867 3.470 6.248 1.00 95.56 91 TYR A CA 1
ATOM 660 C C . TYR A 1 91 ? -14.084 2.560 6.411 1.00 95.56 91 TYR A C 1
ATOM 662 O O . TYR A 1 91 ? -15.213 2.987 6.166 1.00 95.56 91 TYR A O 1
ATOM 670 N N . CYS A 1 92 ? -13.865 1.305 6.791 1.00 95.06 92 CYS A N 1
ATOM 671 C CA . CYS A 1 92 ? -14.918 0.305 6.907 1.00 95.06 92 CYS A CA 1
ATOM 672 C C . CYS A 1 92 ? -14.946 -0.394 8.279 1.00 95.06 92 CYS A C 1
ATOM 674 O O . CYS A 1 92 ? -15.637 -1.395 8.439 1.00 95.06 92 CYS A O 1
ATOM 676 N N . THR A 1 93 ? -14.262 0.154 9.294 1.00 93.75 93 THR A N 1
ATOM 677 C CA . THR A 1 93 ? -14.196 -0.449 10.642 1.00 93.75 93 THR A CA 1
ATOM 678 C C . THR A 1 93 ? -15.341 -0.030 11.567 1.00 93.75 93 THR A C 1
ATOM 680 O O . THR A 1 93 ? -15.476 -0.579 12.663 1.00 93.75 93 THR A O 1
ATOM 683 N N . GLY A 1 94 ? -16.159 0.948 11.158 1.00 92.62 94 GLY A N 1
ATOM 684 C CA . GLY A 1 94 ? -17.229 1.503 11.993 1.00 92.62 94 GLY A CA 1
ATOM 685 C C . GLY A 1 94 ? -16.706 2.295 13.196 1.00 92.62 94 GLY A C 1
ATOM 686 O O . GLY A 1 94 ? -17.337 2.297 14.246 1.00 92.62 94 GLY A O 1
ATOM 687 N N . GLY A 1 95 ? -15.529 2.918 13.071 1.00 89.31 95 GLY A N 1
ATOM 688 C CA . GLY A 1 95 ? -14.908 3.718 14.134 1.00 89.31 95 GLY A CA 1
ATOM 689 C C . GLY A 1 95 ? -14.047 2.920 15.116 1.00 89.31 95 GLY A C 1
ATOM 690 O O . GLY A 1 95 ? -13.384 3.516 15.960 1.00 89.31 95 GLY A O 1
ATOM 691 N N . ARG A 1 96 ? -13.998 1.587 14.994 1.00 92.56 96 ARG A N 1
ATOM 692 C CA . ARG A 1 96 ? -13.028 0.766 15.730 1.00 92.56 96 ARG A CA 1
ATOM 693 C C . ARG A 1 96 ? -11.613 0.997 15.205 1.00 92.56 96 ARG A C 1
ATOM 695 O O . ARG A 1 96 ? -11.414 1.269 14.017 1.00 92.56 96 ARG A O 1
ATOM 702 N N . THR A 1 97 ? -10.637 0.765 16.075 1.00 91.50 97 THR A N 1
ATOM 703 C CA . THR A 1 97 ? -9.235 0.598 15.688 1.00 91.50 97 THR A CA 1
ATOM 704 C C . THR A 1 97 ? -9.101 -0.525 14.648 1.00 91.50 97 THR A C 1
ATOM 706 O O . THR A 1 97 ? -9.631 -1.615 14.890 1.00 91.50 97 THR A O 1
ATOM 709 N N . PRO A 1 98 ? -8.423 -0.293 13.506 1.00 93.56 98 PRO A N 1
ATOM 710 C CA . PRO A 1 98 ? -8.231 -1.331 12.500 1.00 93.56 98 PRO A CA 1
ATOM 711 C C . PRO A 1 98 ? -7.338 -2.465 13.012 1.00 93.56 98 PRO A C 1
ATOM 713 O O . PRO A 1 98 ? -6.306 -2.232 13.642 1.00 93.56 98 PRO A O 1
ATOM 716 N N . THR A 1 99 ? -7.737 -3.695 12.712 1.00 93.00 99 THR A N 1
ATOM 717 C CA . THR A 1 99 ? -6.975 -4.922 12.975 1.00 93.00 99 THR A CA 1
ATOM 718 C C . THR A 1 99 ? -6.113 -5.299 11.770 1.00 93.00 99 THR A C 1
ATOM 720 O O . THR A 1 99 ? -6.266 -4.742 10.680 1.00 93.00 99 THR A O 1
ATOM 723 N N . CYS A 1 100 ? -5.228 -6.291 11.919 1.00 92.69 100 CYS A N 1
ATOM 724 C CA . CYS A 1 100 ? -4.513 -6.807 10.751 1.00 92.69 100 CYS A CA 1
ATOM 725 C C . CYS A 1 100 ? -5.455 -7.459 9.726 1.00 92.69 100 CYS A C 1
ATOM 727 O O . CYS A 1 100 ? -5.189 -7.373 8.530 1.00 92.69 100 CYS A O 1
ATOM 729 N N . GLU A 1 101 ? -6.577 -8.044 10.162 1.00 92.81 101 GLU A N 1
ATOM 730 C CA . GLU A 1 101 ? -7.613 -8.522 9.242 1.00 92.81 101 GLU A CA 1
ATOM 731 C C . GLU A 1 101 ? -8.172 -7.377 8.394 1.00 92.81 101 GLU A C 1
ATOM 733 O O . GLU A 1 101 ? -8.244 -7.498 7.170 1.00 92.81 101 GLU A O 1
ATOM 738 N N . ASP A 1 102 ? -8.517 -6.254 9.031 1.00 95.06 102 ASP A N 1
ATOM 739 C CA . ASP A 1 102 ? -9.028 -5.075 8.331 1.00 95.06 102 ASP A CA 1
ATOM 740 C C . ASP A 1 102 ? -8.000 -4.585 7.295 1.00 95.06 102 ASP A C 1
ATOM 742 O O . ASP A 1 102 ? -8.333 -4.421 6.120 1.00 95.06 102 ASP A O 1
ATOM 746 N N . TYR A 1 103 ? -6.732 -4.439 7.698 1.00 96.06 103 TYR A N 1
ATOM 747 C CA . TYR A 1 103 ? -5.649 -4.005 6.813 1.00 96.06 103 TYR A CA 1
ATOM 748 C C . TYR A 1 103 ? -5.388 -4.969 5.650 1.00 96.06 103 TYR A C 1
ATOM 750 O O . TYR A 1 103 ? -5.292 -4.532 4.506 1.00 96.06 103 TYR A O 1
ATOM 758 N N . ALA A 1 104 ? -5.303 -6.275 5.910 1.00 95.00 104 ALA A N 1
ATOM 759 C CA . ALA A 1 104 ? -5.071 -7.282 4.879 1.00 95.00 104 ALA A CA 1
ATOM 760 C C . ALA A 1 104 ? -6.211 -7.298 3.850 1.00 95.00 104 ALA A C 1
ATOM 762 O O . ALA A 1 104 ? -5.977 -7.356 2.643 1.00 95.00 104 ALA A O 1
ATOM 763 N N . ARG A 1 105 ? -7.458 -7.187 4.316 1.00 96.12 105 ARG A N 1
ATOM 764 C CA . ARG A 1 105 ? -8.634 -7.151 3.441 1.00 96.12 105 ARG A CA 1
ATOM 765 C C . ARG A 1 105 ? -8.741 -5.839 2.668 1.00 96.12 105 ARG A C 1
ATOM 767 O O . ARG A 1 105 ? -9.206 -5.863 1.533 1.00 96.12 105 ARG A O 1
ATOM 774 N N . ILE A 1 106 ? -8.296 -4.714 3.230 1.00 97.31 106 ILE A N 1
ATOM 775 C CA . ILE A 1 106 ? -8.195 -3.426 2.520 1.00 97.31 106 ILE A CA 1
ATOM 776 C C . ILE A 1 106 ? -7.084 -3.455 1.467 1.00 97.31 106 ILE A C 1
ATOM 778 O O . ILE A 1 106 ? -7.280 -2.936 0.372 1.00 97.31 106 ILE A O 1
ATOM 782 N N . HIS A 1 107 ? -5.951 -4.098 1.756 1.00 97.00 107 HIS A N 1
ATOM 783 C CA . HIS A 1 107 ? -4.886 -4.301 0.772 1.00 97.00 107 HIS A CA 1
ATOM 784 C C . HIS A 1 107 ? -5.407 -5.061 -0.456 1.00 97.00 107 HIS A C 1
ATOM 786 O O . HIS A 1 107 ? -5.240 -4.603 -1.582 1.00 97.00 107 HIS A O 1
ATOM 792 N N . ASN A 1 108 ? -6.125 -6.164 -0.228 1.00 95.81 108 ASN A N 1
ATOM 793 C CA . ASN A 1 108 ? -6.669 -7.002 -1.297 1.00 95.81 108 ASN A CA 1
ATOM 794 C C . ASN A 1 108 ? -7.895 -6.398 -2.011 1.00 95.81 108 ASN A C 1
ATOM 796 O O . ASN A 1 108 ? -8.050 -6.549 -3.218 1.00 95.81 108 ASN A O 1
ATOM 800 N N . GLY A 1 109 ? -8.795 -5.745 -1.273 1.00 95.75 109 GLY A N 1
ATOM 801 C CA . GLY A 1 109 ? -10.102 -5.309 -1.781 1.00 95.75 109 GLY A CA 1
ATOM 802 C C . GLY A 1 109 ? -10.260 -3.805 -1.998 1.00 95.75 109 GLY A C 1
ATOM 803 O O . GLY A 1 109 ? -11.373 -3.352 -2.282 1.00 95.75 109 GLY A O 1
ATOM 804 N N . GLY A 1 110 ? -9.198 -3.021 -1.814 1.00 96.75 110 GLY A N 1
ATOM 805 C CA . GLY A 1 110 ? -9.232 -1.561 -1.876 1.00 96.75 110 GLY A CA 1
ATOM 806 C C . GLY A 1 110 ? -9.873 -0.903 -0.640 1.00 96.75 110 GLY A C 1
ATOM 807 O O . GLY A 1 110 ? -10.080 -1.559 0.383 1.00 96.75 110 GLY A O 1
ATOM 808 N N . PRO A 1 111 ? -10.253 0.391 -0.706 1.00 97.56 111 PRO A N 1
ATOM 809 C CA . PRO A 1 111 ? -10.572 1.201 0.480 1.00 97.56 111 PRO A CA 1
ATOM 810 C C . PRO A 1 111 ? -11.710 0.684 1.370 1.00 97.56 111 PRO A C 1
ATOM 812 O O . PRO A 1 111 ? -11.779 1.022 2.546 1.00 97.56 111 PRO A O 1
ATOM 815 N N . LYS A 1 112 ? -12.624 -0.123 0.819 1.00 97.19 112 LYS A N 1
ATOM 816 C CA . LYS A 1 112 ? -13.733 -0.755 1.557 1.00 97.19 112 LYS A CA 1
ATOM 817 C C . LYS A 1 112 ? -13.605 -2.280 1.638 1.00 97.19 112 LYS A C 1
ATOM 819 O O . LYS A 1 112 ? -14.559 -2.968 1.987 1.00 97.19 112 LYS A O 1
ATOM 824 N N . GLY A 1 113 ? -12.421 -2.821 1.359 1.00 97.00 113 GLY A N 1
ATOM 825 C CA . GLY A 1 113 ? -12.178 -4.259 1.305 1.00 97.00 113 GLY A CA 1
ATOM 826 C C . GLY A 1 113 ? -12.536 -5.011 2.591 1.00 97.00 113 GLY A C 1
ATOM 827 O O . GLY A 1 113 ? -12.967 -6.161 2.510 1.00 97.00 113 GLY A O 1
ATOM 828 N N . CYS A 1 114 ? -12.463 -4.372 3.766 1.00 95.06 114 CYS A N 1
ATOM 829 C CA . CYS A 1 114 ? -12.781 -5.010 5.051 1.00 95.06 114 CYS A CA 1
ATOM 830 C C . CYS A 1 114 ? -14.272 -5.342 5.266 1.00 95.06 114 CYS A C 1
ATOM 832 O O . CYS A 1 114 ? -14.608 -6.092 6.182 1.00 95.06 114 CYS A O 1
ATOM 834 N N . VAL A 1 115 ? -15.177 -4.868 4.401 1.00 96.19 115 VAL A N 1
ATOM 835 C CA . VAL A 1 115 ? -16.605 -5.251 4.429 1.00 96.19 115 VAL A CA 1
ATOM 836 C C . VAL A 1 115 ? -17.028 -6.117 3.245 1.00 96.19 115 VAL A C 1
ATOM 838 O O . VAL A 1 115 ? -18.141 -6.636 3.237 1.00 96.19 115 VAL A O 1
ATOM 841 N N . HIS A 1 116 ? -16.157 -6.329 2.257 1.00 95.88 116 HIS A N 1
ATOM 842 C CA . HIS A 1 116 ? -16.481 -7.176 1.112 1.00 95.88 116 HIS A CA 1
ATOM 843 C C . HIS A 1 116 ? -16.266 -8.656 1.455 1.00 95.88 116 HIS A C 1
ATOM 845 O O . HIS A 1 116 ? -15.230 -9.034 2.000 1.00 95.88 116 HIS A O 1
ATOM 851 N N . SER A 1 117 ? -17.231 -9.520 1.139 1.00 95.38 117 SER A N 1
ATOM 852 C CA . SER A 1 117 ? -17.134 -10.959 1.434 1.00 95.38 117 SER A CA 1
ATOM 853 C C . SER A 1 117 ? -16.067 -11.672 0.597 1.00 95.38 117 SER A C 1
ATOM 855 O O . SER A 1 117 ? -15.473 -12.642 1.061 1.00 95.38 117 SER A O 1
ATOM 857 N N . ASN A 1 118 ? -15.769 -11.175 -0.607 1.00 92.81 118 ASN A N 1
ATOM 858 C CA . ASN A 1 118 ? -14.752 -11.746 -1.493 1.00 92.81 118 ASN A CA 1
ATOM 859 C C . ASN A 1 118 ? -13.314 -11.631 -0.943 1.00 92.81 118 ASN A C 1
ATOM 861 O O . ASN A 1 118 ? -12.459 -12.412 -1.349 1.00 92.81 118 ASN A O 1
ATOM 865 N N . THR A 1 119 ? -13.047 -10.741 0.021 1.00 94.00 119 THR A N 1
ATOM 866 C CA . THR A 1 119 ? -11.7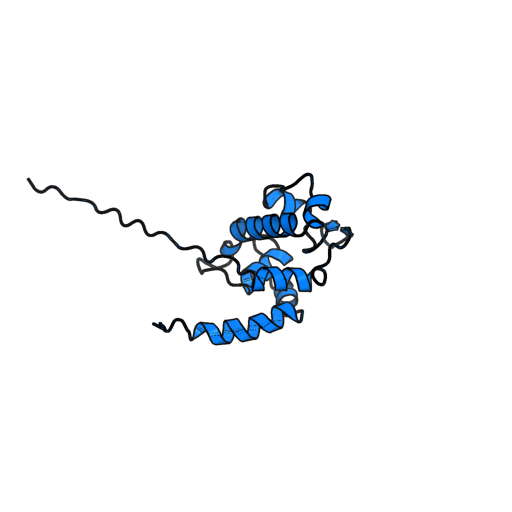30 -10.613 0.678 1.00 94.00 119 THR A CA 1
ATOM 867 C C . THR A 1 119 ? -11.563 -11.552 1.878 1.00 94.00 119 THR A C 1
ATOM 869 O O . THR A 1 119 ? -10.458 -11.701 2.400 1.00 94.00 119 THR A O 1
ATOM 872 N N . LEU A 1 120 ? -12.630 -12.233 2.321 1.00 91.44 120 LEU A N 1
ATOM 873 C CA . LEU A 1 120 ? -12.548 -13.205 3.421 1.00 91.44 120 LEU A CA 1
ATOM 874 C C . LEU A 1 120 ? -11.642 -14.381 3.058 1.00 91.44 120 LEU A C 1
ATOM 876 O O . LEU A 1 120 ? -10.890 -14.857 3.903 1.00 91.44 120 LEU A O 1
ATOM 880 N N . GLY A 1 121 ? -11.682 -14.820 1.796 1.00 89.69 121 GLY A N 1
ATOM 881 C CA . GLY A 1 121 ? -10.786 -15.854 1.289 1.00 89.69 121 GLY A CA 1
ATOM 882 C C . GLY A 1 121 ? -9.325 -15.416 1.338 1.00 89.69 121 GLY A C 1
ATOM 883 O O . GLY A 1 121 ? -8.472 -16.215 1.696 1.00 89.69 121 GLY A O 1
ATOM 884 N N . TYR A 1 122 ? -9.024 -14.152 1.029 1.00 89.38 122 TYR A N 1
ATOM 885 C CA . TYR A 1 122 ? -7.666 -13.607 1.128 1.00 89.38 122 TYR A CA 1
ATOM 886 C C . TYR A 1 122 ? -7.154 -13.635 2.575 1.00 89.38 122 TYR A C 1
ATOM 888 O O . TYR A 1 122 ? -6.072 -14.150 2.836 1.00 89.38 122 TYR A O 1
ATOM 896 N N . TRP A 1 123 ? -7.968 -13.182 3.536 1.00 87.25 123 TRP A N 1
ATOM 897 C CA . TRP A 1 123 ? -7.634 -13.281 4.962 1.00 87.25 123 TRP A CA 1
ATOM 898 C C . TRP A 1 123 ? -7.522 -14.732 5.452 1.00 87.25 123 TRP A C 1
ATOM 900 O O . TRP A 1 123 ? -6.685 -15.062 6.286 1.00 87.25 123 TRP A O 1
ATOM 910 N N . ALA A 1 124 ? -8.354 -15.631 4.936 1.00 82.75 124 ALA A N 1
ATOM 911 C CA . ALA A 1 124 ? -8.308 -17.040 5.299 1.00 82.75 124 ALA A CA 1
ATOM 912 C C . ALA A 1 124 ? -7.131 -17.798 4.661 1.00 82.75 124 ALA A C 1
ATOM 914 O O . ALA A 1 124 ? -6.951 -18.966 4.989 1.00 82.75 124 ALA A O 1
ATOM 915 N N . GLN A 1 125 ? -6.360 -17.181 3.759 1.00 70.69 125 GLN A N 1
ATOM 916 C CA . GLN A 1 125 ? -5.270 -17.821 3.030 1.00 70.69 125 GLN A CA 1
ATOM 917 C C . GLN A 1 125 ? -3.892 -17.486 3.614 1.00 70.69 125 GLN A C 1
ATOM 919 O O . GLN A 1 125 ? -3.603 -16.375 4.047 1.00 70.69 125 GLN A O 1
ATOM 924 N N . GLY A 1 126 ? -2.992 -18.467 3.532 1.00 60.53 126 GLY A N 1
ATOM 925 C CA . GLY A 1 126 ? -1.551 -18.266 3.642 1.00 60.53 126 GLY A CA 1
ATOM 926 C C . GLY A 1 126 ? -0.957 -18.502 5.041 1.00 60.53 126 GLY A C 1
ATOM 927 O O . GLY A 1 126 ? -1.521 -18.094 6.059 1.00 60.53 126 GLY A O 1
ATOM 928 N N . PRO A 1 127 ? 0.235 -19.123 5.127 1.00 55.44 127 PRO A N 1
ATOM 929 C CA . PRO A 1 127 ? 0.906 -19.404 6.399 1.00 55.44 127 PRO A CA 1
ATOM 930 C C . PRO A 1 127 ? 1.263 -18.138 7.201 1.00 55.44 127 PRO A C 1
ATOM 932 O O . PRO A 1 127 ? 1.328 -18.198 8.429 1.00 55.44 127 PRO A O 1
ATOM 935 N N . GLY A 1 128 ? 1.442 -16.987 6.535 1.00 58.12 128 GLY A N 1
ATOM 936 C CA . GLY A 1 128 ? 1.706 -15.698 7.185 1.00 58.12 128 GLY A CA 1
ATOM 937 C C . GLY A 1 128 ? 0.504 -15.155 7.967 1.00 58.12 128 GLY A C 1
ATOM 938 O O . GLY A 1 128 ? 0.651 -14.751 9.121 1.00 58.12 128 GLY A O 1
ATOM 939 N N . ILE A 1 129 ? -0.692 -15.210 7.374 1.00 65.12 129 ILE A N 1
ATOM 940 C CA . ILE A 1 129 ? -1.922 -14.678 7.974 1.00 65.12 129 ILE A CA 1
ATOM 941 C C . ILE A 1 129 ? -2.528 -15.658 8.996 1.00 65.12 129 ILE A C 1
ATOM 943 O O . ILE A 1 129 ? -2.935 -15.249 10.087 1.00 65.12 129 ILE A O 1
ATOM 947 N N . HIS A 1 130 ? -2.484 -16.971 8.737 1.00 62.03 130 HIS A N 1
ATOM 948 C CA . HIS A 1 130 ? -2.922 -17.986 9.708 1.00 62.03 130 HIS A CA 1
ATOM 949 C C . HIS A 1 130 ? -2.182 -17.905 11.058 1.00 62.03 130 HIS A C 1
ATOM 951 O O . HIS A 1 130 ? -2.752 -18.239 12.102 1.00 62.03 130 HIS A O 1
ATOM 957 N N . GLY A 1 131 ? -0.920 -17.461 11.060 1.00 59.34 131 GLY A N 1
ATOM 958 C CA . GLY A 1 131 ? -0.135 -17.246 12.279 1.00 59.34 131 GLY A CA 1
ATOM 959 C C . GLY A 1 131 ? -0.550 -16.010 13.090 1.00 59.34 131 GLY A C 1
ATOM 960 O O . GLY A 1 131 ? -0.263 -15.942 14.285 1.00 59.34 1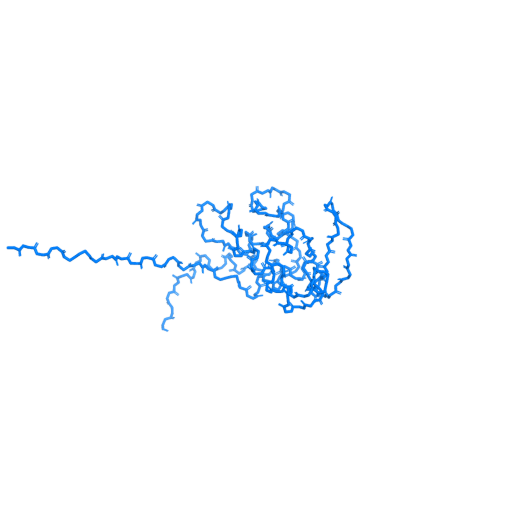31 GLY A O 1
ATOM 961 N N . LEU A 1 132 ? -1.223 -15.034 12.474 1.00 61.69 132 LEU A N 1
ATOM 962 C CA . LEU A 1 132 ? -1.767 -13.854 13.157 1.00 61.69 132 LEU A CA 1
ATOM 963 C C . LEU A 1 132 ? -3.155 -14.127 13.737 1.00 61.69 132 LEU A C 1
ATOM 965 O O . LEU A 1 132 ? -3.406 -13.749 14.876 1.00 61.69 132 LEU A O 1
ATOM 969 N N . ARG A 1 133 ? -3.988 -14.921 13.047 1.00 57.94 133 ARG A N 1
ATOM 970 C CA . ARG A 1 133 ? -5.296 -15.365 13.566 1.00 57.94 133 ARG A CA 1
ATOM 971 C C . ARG A 1 133 ? -5.204 -16.011 14.954 1.00 57.94 133 ARG A C 1
ATOM 973 O O . ARG A 1 133 ? -6.073 -15.804 15.791 1.00 57.94 133 ARG A O 1
ATOM 980 N N . ARG A 1 134 ? -4.139 -16.783 15.210 1.00 53.03 134 ARG A N 1
ATOM 981 C CA . ARG A 1 134 ? -3.899 -17.410 16.521 1.00 53.03 134 ARG A CA 1
ATOM 982 C C . ARG A 1 134 ? -3.458 -16.426 17.609 1.00 53.03 134 ARG A C 1
ATOM 984 O O . ARG A 1 134 ? -3.678 -16.725 18.773 1.00 53.03 134 ARG A O 1
ATOM 991 N N . ARG A 1 135 ? -2.850 -15.292 17.244 1.00 53.53 135 ARG A N 1
ATOM 992 C CA . ARG A 1 135 ? -2.340 -14.285 18.189 1.00 53.53 135 ARG A CA 1
ATOM 993 C C . ARG A 1 135 ? -3.388 -13.227 18.538 1.00 53.53 135 ARG A C 1
ATOM 995 O O . ARG A 1 135 ? -3.553 -12.933 19.716 1.00 53.53 135 ARG A O 1
ATOM 1002 N N . ASP A 1 136 ? -4.177 -12.769 17.569 1.00 48.88 136 ASP A N 1
ATOM 1003 C CA . ASP A 1 136 ? -5.260 -11.802 17.822 1.00 48.88 136 ASP A CA 1
ATOM 1004 C C . ASP A 1 136 ? -6.403 -12.417 18.662 1.00 48.88 136 ASP A C 1
ATOM 1006 O O . ASP A 1 136 ? -7.011 -11.739 19.493 1.00 48.88 136 ASP A O 1
ATOM 1010 N N . MET A 1 137 ? -6.647 -13.732 18.533 1.00 41.88 137 MET A N 1
ATOM 1011 C CA . MET A 1 137 ? -7.577 -14.465 19.411 1.00 41.88 137 MET A CA 1
ATOM 1012 C C . MET A 1 137 ? -7.067 -14.635 20.852 1.00 41.88 137 MET A C 1
ATOM 1014 O O . MET A 1 137 ? -7.881 -14.833 21.748 1.00 41.88 137 MET A O 1
ATOM 1018 N N . SER A 1 138 ? -5.753 -14.554 21.091 1.00 40.50 138 SER A N 1
ATOM 1019 C CA . SER A 1 138 ? -5.170 -14.589 22.444 1.00 40.50 138 SER A CA 1
ATOM 1020 C C . SER A 1 138 ? -4.961 -13.202 23.066 1.00 40.50 138 SER A C 1
ATOM 1022 O O . SER A 1 138 ? -4.851 -13.096 24.286 1.00 40.50 138 SER A O 1
ATOM 1024 N N . ASP A 1 139 ? -4.922 -12.142 22.253 1.00 43.12 139 ASP A N 1
ATOM 1025 C CA . ASP A 1 139 ? -4.624 -10.772 22.704 1.00 43.12 139 ASP A CA 1
ATOM 1026 C C . ASP A 1 139 ? -5.885 -9.952 23.039 1.00 43.12 139 ASP A C 1
ATOM 1028 O O . ASP A 1 139 ? -5.838 -8.991 23.801 1.00 43.12 139 ASP A O 1
ATOM 1032 N N . SER A 1 140 ? -7.072 -10.400 22.608 1.00 40.84 140 SER A N 1
ATOM 1033 C CA . SER A 1 140 ? -8.343 -9.803 23.071 1.00 40.84 140 SER A CA 1
ATOM 1034 C C . SER A 1 140 ? -8.614 -10.019 24.574 1.00 40.84 140 SER A C 1
ATOM 1036 O O . SER A 1 140 ? -9.576 -9.475 25.113 1.00 40.84 140 SER A O 1
ATOM 1038 N N . SER A 1 141 ? -7.762 -10.788 25.262 1.00 38.38 141 SER A N 1
ATOM 1039 C CA . SER A 1 141 ? -7.776 -11.013 26.714 1.00 38.38 141 SER A CA 1
ATOM 1040 C C . SER A 1 141 ? -6.583 -10.403 27.467 1.00 38.38 141 SER A C 1
ATOM 1042 O O . SER A 1 141 ? -6.506 -10.563 28.683 1.00 38.38 141 SER A O 1
ATOM 1044 N N . LEU A 1 142 ? -5.655 -9.703 26.799 1.00 41.44 142 LEU A N 1
ATOM 1045 C CA . LEU A 1 142 ? -4.407 -9.233 27.418 1.00 41.44 142 LEU A CA 1
ATOM 1046 C C . LEU A 1 142 ? -4.140 -7.731 27.235 1.00 41.44 142 LEU A C 1
ATOM 1048 O O . LEU A 1 142 ? -2.999 -7.296 27.157 1.00 41.44 142 LEU A O 1
ATOM 1052 N N . VAL A 1 143 ? -5.172 -6.896 27.396 1.00 40.97 143 VAL A N 1
ATOM 1053 C CA . VAL A 1 143 ? -4.964 -5.612 28.098 1.00 40.97 143 VAL A CA 1
ATOM 1054 C C . VAL A 1 143 ? -5.005 -5.896 29.604 1.00 40.97 143 VAL A C 1
ATOM 1056 O O . VAL A 1 143 ? -5.887 -5.442 30.324 1.00 40.97 143 VAL A O 1
ATOM 1059 N N . THR A 1 144 ? -4.071 -6.719 30.086 1.00 34.50 144 THR A N 1
ATOM 1060 C CA . THR A 1 144 ? -3.737 -6.772 31.510 1.00 34.50 144 THR A CA 1
ATOM 1061 C C . THR A 1 144 ? -2.317 -6.264 31.655 1.00 34.50 144 THR A C 1
ATOM 1063 O O . THR A 1 144 ? -1.363 -6.853 31.161 1.00 34.50 144 THR A O 1
ATOM 1066 N N .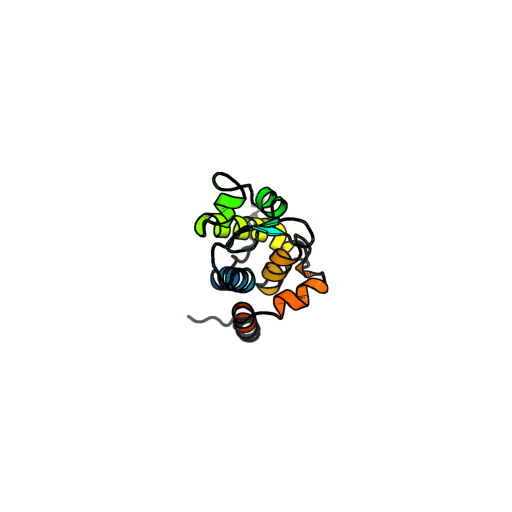 ILE A 1 145 ? -2.242 -5.114 32.314 1.00 43.41 145 ILE A N 1
ATOM 1067 C CA . ILE A 1 145 ? -1.063 -4.431 32.830 1.00 43.41 145 ILE A CA 1
ATOM 1068 C C . ILE A 1 145 ? -0.025 -5.444 33.330 1.00 43.41 145 ILE A C 1
ATOM 1070 O O . ILE A 1 145 ? -0.304 -6.186 34.271 1.00 43.41 145 ILE A O 1
ATOM 1074 N N . HIS A 1 146 ? 1.184 -5.411 32.772 1.00 28.91 146 HIS A N 1
ATOM 1075 C CA . HIS A 1 146 ? 2.403 -5.853 33.453 1.00 28.91 146 HIS A CA 1
ATOM 1076 C C . HIS A 1 146 ? 3.403 -4.692 33.410 1.00 28.91 146 HIS A C 1
ATOM 1078 O O . HIS A 1 146 ? 3.835 -4.292 32.332 1.00 28.91 146 HIS A O 1
ATOM 1084 N N . THR A 1 147 ? 3.426 -3.947 34.524 1.00 39.72 147 THR A N 1
ATOM 1085 C CA . THR A 1 147 ? 4.553 -3.744 35.468 1.00 39.72 147 THR A CA 1
ATOM 1086 C C . THR A 1 147 ? 5.550 -2.706 34.995 1.00 39.72 147 THR A C 1
ATOM 1088 O O . THR A 1 147 ? 6.327 -3.028 34.072 1.00 39.72 147 THR A O 1
#

pLDDT: mean 83.43, std 19.67, range [28.91, 98.75]

Mean predicted aligned error: 9.6 Å

Foldseek 3Di:
DDDDDDDDPPPPPPQDADDPLLVQLLLCLQPPQAFAAWDQDPVGTFGGSNRADPVLCVQLVNDDDGDRVQRSDNVSVSSSLRSQCVVQQCVQVVPDRGDSLSSSQCSVPPSNSSPDPVSVVVCVDDPSNVVVVVVVVVCVPPPPDDD

Radius of gyration: 18.26 Å; Cα contacts (8 Å, |Δi|>4): 197; chains: 1; bounding box: 29×58×54 Å

InterPro domains:
  IPR008597 Invertebrate-type lysozyme [PF05497] (20-124)
  IPR008597 Invertebrate-type lysozyme [PS51909] (15-132)
  IPR008597 Invertebrate-type lysozyme [PTHR11195] (17-124)
  IPR008597 Invert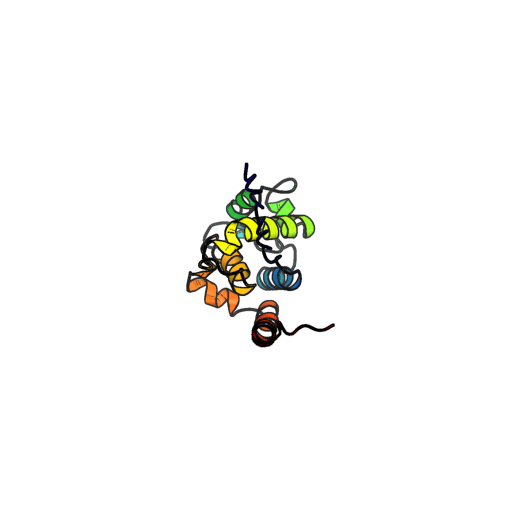ebrate-type lysozyme [cd16890] (21-123)
  IPR023346 Lysozyme-like domain superfamily [SSF53955] (15-108)

Solvent-accessible surface area (backbone atoms only — not comparable to full-atom values): 8496 Å² total; per-residue (Å²): 137,84,82,82,80,81,80,80,79,81,80,77,79,80,75,77,73,85,47,73,68,47,55,50,18,49,20,36,63,56,42,68,57,34,65,43,68,70,42,83,48,101,89,45,53,22,16,10,24,60,42,48,32,66,70,56,36,56,67,25,68,52,58,75,94,38,65,66,64,16,22,46,31,70,71,45,30,51,51,31,53,49,42,35,41,70,73,29,33,52,70,56,48,84,79,44,83,58,49,62,64,34,39,50,11,25,70,76,49,39,66,54,8,55,70,43,73,82,26,51,60,60,56,74,40,49,80,47,37,56,60,45,60,63,46,59,72,58,47,82,75,55,93,61,91,81,134

Organism: Haliotis diversicolor (NCBI:txid36095)